Protein AF-A0A936MD36-F1 (afdb_monomer_lite)

Foldseek 3Di:
DDDDDDDPVRVVVVCVVVVVVCCVVEVVSQPDAFQDDPPQADPVDRHSRSVVVVVVVVVVVVDDPDDDDDDDPD

Structure (mmCIF, N/CA/C/O backbone):
data_AF-A0A936MD36-F1
#
_entry.id   AF-A0A936MD36-F1
#
loop_
_atom_site.group_PDB
_atom_site.id
_atom_site.type_symbol
_atom_site.label_atom_id
_atom_site.label_alt_id
_atom_site.label_comp_id
_atom_site.label_asym_id
_atom_site.label_entity_id
_atom_site.label_seq_id
_atom_site.pdbx_PDB_ins_code
_atom_site.Cartn_x
_atom_site.Cartn_y
_atom_site.Cartn_z
_atom_site.occupancy
_atom_site.B_iso_or_equiv
_atom_site.auth_seq_id
_atom_site.auth_comp_id
_atom_site.auth_asym_id
_atom_site.auth_atom_id
_atom_site.pdbx_PDB_model_num
ATOM 1 N N . MET A 1 1 ? 11.407 14.884 -27.895 1.00 56.69 1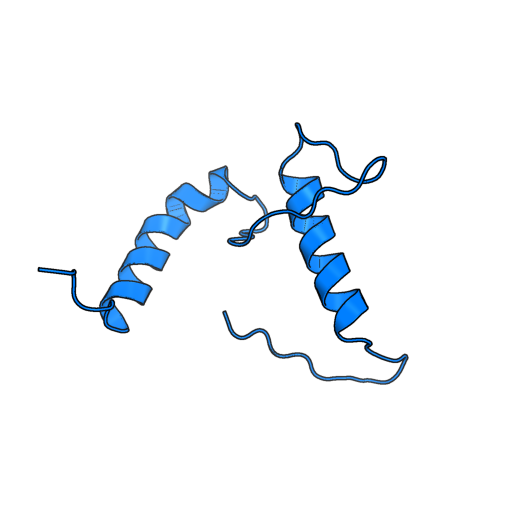 MET A N 1
ATOM 2 C CA . MET A 1 1 ? 10.577 13.728 -28.297 1.00 56.69 1 MET A CA 1
ATOM 3 C C . MET A 1 1 ? 10.147 13.030 -27.016 1.00 56.69 1 MET A C 1
ATOM 5 O O . MET A 1 1 ? 11.043 12.738 -26.231 1.00 56.69 1 MET A O 1
ATOM 9 N N . PRO A 1 2 ? 8.848 12.838 -26.736 1.00 60.53 2 PRO A N 1
ATOM 10 C CA . PRO A 1 2 ? 8.439 11.993 -25.619 1.00 60.53 2 PRO A CA 1
ATOM 11 C C . PRO A 1 2 ? 8.849 10.545 -25.911 1.00 60.53 2 PRO A C 1
ATOM 13 O O . PRO A 1 2 ? 8.842 10.118 -27.067 1.00 60.53 2 PRO A O 1
ATOM 16 N N . THR A 1 3 ? 9.258 9.815 -24.880 1.00 59.03 3 THR A N 1
ATOM 17 C CA . THR A 1 3 ? 9.561 8.388 -24.988 1.00 59.03 3 THR A CA 1
ATOM 18 C C . THR A 1 3 ? 8.295 7.620 -25.383 1.00 59.03 3 THR A C 1
ATOM 20 O O . THR A 1 3 ? 7.212 7.935 -24.879 1.00 59.03 3 THR A O 1
ATOM 23 N N . PRO A 1 4 ? 8.389 6.642 -26.303 1.00 62.78 4 PRO A N 1
ATOM 24 C CA . PRO A 1 4 ? 7.252 5.793 -26.624 1.00 62.78 4 PRO A CA 1
ATOM 25 C C . PRO A 1 4 ? 6.817 5.014 -25.371 1.00 62.78 4 PRO A C 1
ATOM 27 O O . PRO A 1 4 ? 7.664 4.700 -24.528 1.00 62.78 4 PRO A O 1
ATOM 30 N N . PRO A 1 5 ? 5.514 4.716 -25.220 1.00 67.38 5 PRO A N 1
ATOM 31 C CA . PRO A 1 5 ? 5.038 3.913 -24.105 1.00 67.38 5 PRO A CA 1
ATOM 32 C C . PRO A 1 5 ? 5.734 2.543 -24.113 1.00 67.38 5 PRO A C 1
ATOM 34 O O . PRO A 1 5 ? 6.012 2.005 -25.192 1.00 67.38 5 PRO A O 1
ATOM 37 N N . PRO A 1 6 ? 6.035 1.982 -22.932 1.00 65.06 6 PRO A N 1
ATOM 38 C CA . PRO A 1 6 ? 6.722 0.705 -22.837 1.00 65.06 6 PRO A CA 1
ATOM 39 C C . PRO A 1 6 ? 5.896 -0.392 -23.516 1.00 65.06 6 PRO A C 1
ATOM 41 O O . PRO A 1 6 ? 4.677 -0.479 -23.359 1.00 65.06 6 PRO A O 1
ATOM 44 N N . THR A 1 7 ? 6.568 -1.228 -24.302 1.00 72.00 7 THR A N 1
ATOM 45 C CA . THR A 1 7 ? 5.982 -2.442 -24.873 1.00 72.00 7 THR A CA 1
ATOM 46 C C . THR A 1 7 ? 5.860 -3.509 -23.781 1.00 72.00 7 THR A C 1
ATOM 48 O O . THR A 1 7 ? 6.622 -3.495 -22.816 1.00 72.00 7 THR A O 1
ATOM 51 N N . GLN A 1 8 ? 4.926 -4.460 -23.923 1.00 67.00 8 GLN A N 1
ATOM 52 C CA . GLN A 1 8 ? 4.745 -5.542 -22.937 1.00 67.00 8 GLN A CA 1
ATOM 53 C C . GLN A 1 8 ? 6.057 -6.268 -22.555 1.00 67.00 8 GLN A C 1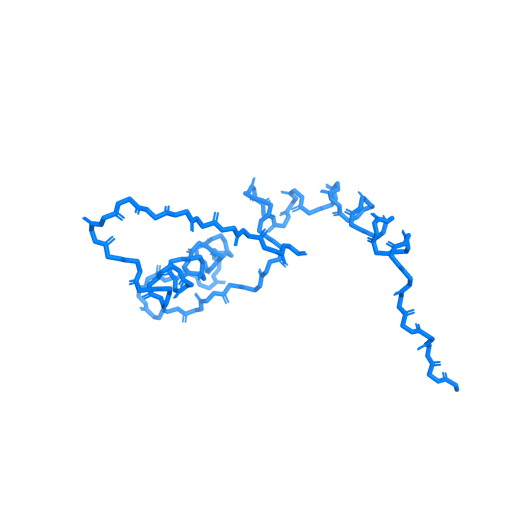
A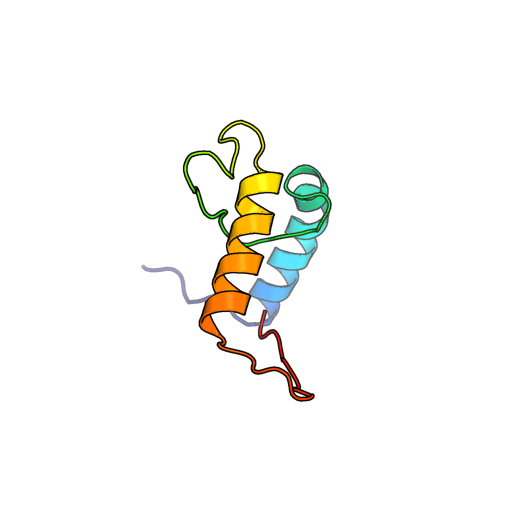TOM 55 O O . GLN A 1 8 ? 6.263 -6.480 -21.361 1.00 67.00 8 GLN A O 1
ATOM 60 N N . PRO A 1 9 ? 6.985 -6.578 -23.491 1.00 71.00 9 PRO A N 1
ATOM 61 C CA 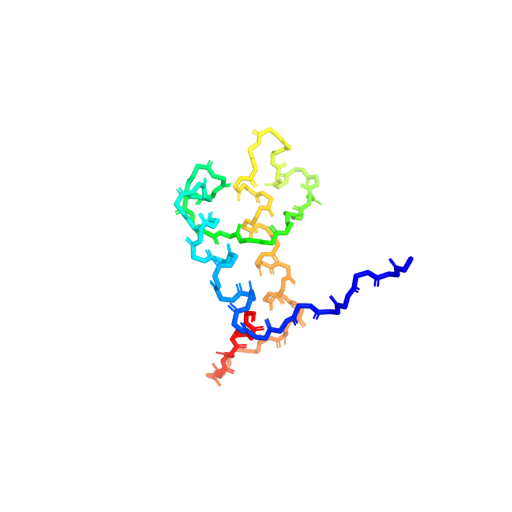. PRO A 1 9 ? 8.287 -7.153 -23.144 1.00 71.00 9 PRO A CA 1
ATOM 62 C C . PRO A 1 9 ? 9.119 -6.274 -22.201 1.00 71.00 9 PRO A C 1
ATOM 64 O O . PRO A 1 9 ? 9.700 -6.788 -21.252 1.00 71.00 9 PRO A O 1
ATOM 67 N N . GLY A 1 10 ? 9.128 -4.954 -22.418 1.00 79.06 10 GLY A N 1
ATOM 68 C CA . GLY A 1 10 ? 9.891 -4.020 -21.587 1.00 79.06 10 GLY A CA 1
ATOM 69 C C . GLY A 1 10 ? 9.322 -3.863 -20.175 1.00 79.06 10 GLY A C 1
ATOM 70 O O . GLY A 1 10 ? 10.070 -3.609 -19.239 1.00 79.06 10 GLY A O 1
ATOM 71 N N . VAL A 1 11 ? 8.011 -4.061 -20.000 1.00 79.69 11 VAL A N 1
ATOM 72 C CA . VAL A 1 11 ? 7.393 -4.102 -18.666 1.00 79.69 11 VAL A CA 1
ATOM 73 C C . VAL A 1 11 ? 7.829 -5.365 -17.921 1.00 79.69 11 VAL A C 1
ATOM 75 O O . VAL A 1 11 ? 8.252 -5.276 -16.776 1.00 79.69 11 VAL A O 1
ATOM 78 N N . VAL A 1 12 ? 7.791 -6.533 -18.570 1.00 81.25 12 VAL A N 1
ATOM 79 C CA . VAL A 1 12 ? 8.184 -7.806 -17.938 1.00 81.25 12 VAL A CA 1
ATOM 80 C C . VAL A 1 12 ? 9.643 -7.784 -17.479 1.00 81.25 12 VAL A C 1
ATOM 82 O O . VAL A 1 12 ? 9.936 -8.179 -16.354 1.00 81.25 12 VAL A O 1
ATOM 85 N N . GLU A 1 13 ? 10.552 -7.299 -18.324 1.00 81.88 13 GLU A N 1
ATOM 86 C CA . GLU A 1 13 ? 11.978 -7.188 -17.992 1.00 81.88 13 GLU A CA 1
ATOM 87 C C . GLU A 1 13 ? 12.211 -6.242 -16.806 1.00 81.88 13 GLU A C 1
ATOM 89 O O . GLU A 1 13 ? 12.869 -6.623 -15.842 1.00 81.88 13 GLU A O 1
ATOM 94 N N . PHE A 1 14 ? 11.552 -5.079 -16.803 1.00 80.12 14 PHE A N 1
ATOM 95 C CA . PHE A 1 14 ? 11.609 -4.130 -15.691 1.00 80.12 14 PHE A CA 1
ATOM 96 C C . PHE A 1 14 ? 11.149 -4.739 -14.357 1.00 80.12 14 PHE A C 1
ATOM 98 O O . PHE A 1 14 ? 11.812 -4.562 -13.336 1.00 80.12 14 PHE A O 1
ATOM 105 N N . TYR A 1 15 ? 10.029 -5.470 -14.342 1.00 77.19 15 TYR A N 1
ATOM 106 C CA . TYR A 1 15 ? 9.544 -6.119 -13.119 1.00 77.19 15 TYR A CA 1
ATOM 107 C C . TYR A 1 15 ? 10.478 -7.240 -12.652 1.00 77.19 15 TYR A C 1
ATOM 109 O O . TYR A 1 15 ? 10.690 -7.380 -11.447 1.00 77.19 15 TYR A O 1
ATOM 117 N N . ASN A 1 16 ? 11.067 -8.011 -13.569 1.00 80.00 16 ASN A N 1
ATOM 118 C CA . ASN A 1 16 ? 12.027 -9.060 -13.220 1.00 80.00 16 ASN A CA 1
ATOM 119 C C . ASN A 1 16 ? 13.285 -8.479 -12.566 1.00 80.00 16 ASN A C 1
ATOM 121 O O . ASN A 1 16 ? 13.690 -8.960 -11.510 1.00 80.00 16 ASN A O 1
ATOM 125 N N . GLU A 1 17 ? 13.859 -7.426 -13.149 1.00 81.12 17 GLU A N 1
ATOM 126 C CA . GLU A 1 17 ? 15.028 -6.741 -12.585 1.00 81.12 17 GLU A CA 1
ATOM 127 C C . GLU A 1 17 ? 14.704 -6.097 -11.231 1.00 81.12 17 GLU A C 1
ATOM 129 O O . GLU A 1 17 ? 15.455 -6.241 -10.269 1.00 81.12 17 GLU A O 1
ATOM 134 N N . ALA A 1 18 ? 13.545 -5.443 -11.112 1.00 74.62 18 ALA A N 1
ATOM 135 C CA . ALA A 1 18 ? 13.146 -4.774 -9.879 1.00 74.62 18 ALA A CA 1
ATOM 136 C C . ALA A 1 18 ? 12.820 -5.747 -8.734 1.00 74.62 18 ALA A C 1
ATOM 138 O O . ALA A 1 18 ? 12.901 -5.352 -7.571 1.00 74.62 18 ALA A O 1
ATOM 139 N N . THR A 1 19 ? 12.440 -6.996 -9.031 1.00 71.81 19 THR A N 1
ATOM 140 C CA . THR A 1 19 ? 11.984 -7.981 -8.031 1.00 71.81 19 THR A CA 1
ATOM 141 C C . THR A 1 19 ? 13.059 -8.307 -6.996 1.00 71.81 19 THR A C 1
ATOM 143 O O . THR A 1 19 ? 12.739 -8.433 -5.809 1.00 71.81 19 THR A O 1
ATOM 146 N N . GLU A 1 20 ? 14.321 -8.426 -7.417 1.00 69.44 20 GLU A N 1
ATOM 147 C CA . GLU A 1 20 ? 15.430 -8.786 -6.526 1.00 69.44 20 GLU A CA 1
ATOM 148 C C . GLU A 1 20 ? 15.688 -7.680 -5.487 1.00 69.44 20 GLU A C 1
ATOM 150 O O . GLU A 1 20 ? 15.781 -7.948 -4.286 1.00 69.44 20 GLU A O 1
ATOM 155 N N . ASP A 1 21 ? 15.644 -6.422 -5.925 1.00 66.88 21 ASP A N 1
ATOM 156 C CA . ASP A 1 21 ? 1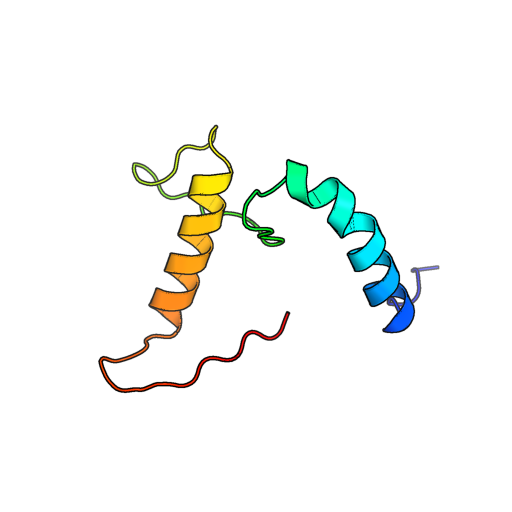5.784 -5.256 -5.052 1.00 66.88 21 ASP A CA 1
ATOM 157 C C . ASP A 1 21 ? 14.523 -4.994 -4.207 1.00 66.88 21 ASP A C 1
ATOM 159 O O . ASP A 1 21 ? 14.605 -4.493 -3.079 1.00 66.88 21 ASP A O 1
ATOM 163 N N . TYR A 1 22 ? 13.334 -5.362 -4.696 1.00 67.31 22 TYR A N 1
ATOM 164 C CA . TYR A 1 22 ? 12.068 -5.070 -4.017 1.00 67.31 22 TYR A CA 1
ATOM 165 C C . TYR A 1 22 ? 11.845 -5.864 -2.733 1.00 67.31 22 TYR A C 1
ATOM 167 O O . TYR A 1 22 ? 11.107 -5.406 -1.858 1.00 67.31 22 TYR A O 1
ATOM 175 N N . HIS A 1 23 ? 12.506 -7.009 -2.560 1.00 68.62 23 HIS A N 1
ATOM 176 C CA . HIS A 1 23 ? 12.435 -7.767 -1.308 1.00 68.62 23 HIS A CA 1
ATOM 177 C C . HIS A 1 23 ? 12.937 -6.939 -0.105 1.00 68.62 23 HIS A C 1
ATOM 179 O O . HIS A 1 23 ? 12.461 -7.088 1.022 1.00 68.62 23 HIS A O 1
ATOM 185 N N . PHE A 1 24 ? 13.841 -5.981 -0.344 1.00 71.06 24 PHE A N 1
ATOM 186 C CA . PHE A 1 24 ? 14.255 -4.997 0.658 1.00 71.06 24 PHE A CA 1
ATOM 187 C C . PHE A 1 24 ? 13.166 -3.939 0.942 1.00 71.06 24 PHE A C 1
ATOM 189 O O . PHE A 1 24 ? 13.073 -3.374 2.041 1.00 71.06 24 PHE A O 1
ATOM 196 N N . TRP A 1 25 ? 12.311 -3.662 -0.044 1.00 64.94 25 TRP A N 1
ATOM 197 C CA . TRP A 1 25 ? 11.253 -2.653 0.006 1.00 64.94 25 TRP A CA 1
ATOM 198 C C . TRP A 1 25 ? 9.897 -3.177 0.513 1.00 64.94 25 TRP A C 1
ATOM 200 O O . TRP A 1 25 ? 9.100 -2.415 1.056 1.00 64.94 25 TRP A O 1
ATOM 210 N N . SER A 1 26 ? 9.619 -4.470 0.448 1.00 69.94 26 SER A N 1
ATOM 211 C CA . SER A 1 26 ? 8.461 -5.063 1.118 1.00 69.94 26 SER A CA 1
ATOM 212 C C . SER A 1 26 ? 8.703 -6.550 1.296 1.00 69.94 26 SER A C 1
ATOM 214 O O . SER A 1 26 ? 8.915 -7.254 0.314 1.00 69.94 26 SER A O 1
ATOM 216 N N . LYS A 1 27 ? 8.622 -7.044 2.535 1.00 74.88 27 LYS A N 1
ATOM 217 C CA . LYS A 1 27 ? 8.727 -8.489 2.798 1.00 74.88 27 LYS A CA 1
ATOM 218 C C . LYS A 1 27 ? 7.604 -9.289 2.133 1.00 74.88 27 LYS A C 1
ATOM 220 O O . LYS A 1 27 ? 7.802 -10.447 1.795 1.00 74.88 27 LYS A O 1
ATOM 225 N N . ASP A 1 28 ? 6.459 -8.642 1.927 1.00 75.69 28 ASP A N 1
ATOM 226 C CA . ASP A 1 28 ? 5.273 -9.217 1.295 1.00 75.69 28 ASP A CA 1
ATOM 227 C C . ASP A 1 28 ? 5.179 -8.844 -0.202 1.00 75.69 28 ASP A C 1
ATOM 229 O O . ASP A 1 28 ? 4.130 -9.022 -0.812 1.00 75.69 28 ASP A O 1
ATOM 233 N N . TYR A 1 29 ? 6.247 -8.281 -0.790 1.00 76.94 29 TYR A N 1
ATOM 234 C CA . TYR A 1 29 ? 6.320 -7.859 -2.198 1.00 76.94 29 TYR A CA 1
ATOM 235 C C . TYR A 1 29 ? 5.210 -6.888 -2.651 1.00 76.94 29 TYR A C 1
ATOM 237 O O . TYR A 1 29 ? 4.876 -6.824 -3.832 1.00 76.94 29 TYR A O 1
ATOM 245 N N . ASN A 1 30 ? 4.649 -6.078 -1.743 1.00 80.88 30 ASN A N 1
ATOM 246 C CA . ASN A 1 30 ? 3.674 -5.054 -2.132 1.00 80.88 30 ASN A CA 1
ATOM 247 C C . ASN A 1 30 ? 4.365 -3.973 -2.978 1.00 80.88 30 ASN A C 1
ATOM 249 O O . ASN A 1 30 ? 5.176 -3.213 -2.450 1.00 80.88 30 ASN A O 1
ATOM 253 N N . MET A 1 31 ? 4.001 -3.868 -4.257 1.00 83.75 31 MET A N 1
ATOM 254 C CA . MET A 1 31 ? 4.557 -2.886 -5.207 1.00 83.75 31 MET A CA 1
ATOM 255 C C . MET A 1 31 ? 3.700 -1.618 -5.362 1.00 83.75 31 MET A C 1
ATOM 257 O O . MET A 1 31 ? 3.923 -0.806 -6.258 1.00 83.75 31 MET A O 1
ATOM 261 N N . HIS A 1 32 ? 2.709 -1.428 -4.491 1.00 85.75 32 HIS A N 1
ATOM 262 C CA . HIS A 1 32 ? 1.824 -0.263 -4.489 1.00 85.75 32 HIS A CA 1
ATOM 263 C C . HIS A 1 32 ? 2.152 0.698 -3.336 1.00 85.75 32 HIS A C 1
ATOM 265 O O . HIS A 1 32 ? 2.826 0.354 -2.365 1.00 85.75 32 HIS A O 1
ATOM 271 N N . PHE A 1 33 ? 1.617 1.919 -3.395 1.00 88.38 33 PHE A N 1
ATOM 272 C CA . PHE A 1 33 ? 1.762 2.880 -2.301 1.00 88.38 33 PHE A CA 1
ATOM 273 C C . PHE A 1 33 ? 0.986 2.461 -1.050 1.00 88.38 33 PHE A C 1
ATOM 275 O O . PHE A 1 33 ? -0.079 1.846 -1.123 1.00 88.38 33 PHE A O 1
ATOM 282 N N . GLY A 1 34 ? 1.507 2.836 0.117 1.00 88.75 34 GLY A N 1
ATOM 283 C CA . GLY A 1 34 ? 0.823 2.628 1.386 1.00 88.75 34 GLY A CA 1
ATOM 284 C C . GLY A 1 34 ? -0.291 3.648 1.635 1.00 88.75 34 GLY A C 1
ATOM 285 O O . GLY A 1 34 ? -0.275 4.760 1.109 1.00 88.75 34 GLY A O 1
ATOM 286 N N . TYR A 1 35 ? -1.246 3.284 2.487 1.00 89.44 35 TYR A N 1
ATOM 287 C CA . TYR A 1 35 ? -2.318 4.160 2.944 1.00 89.44 35 TYR A CA 1
ATOM 288 C C . TYR A 1 35 ? -2.021 4.646 4.363 1.00 89.44 35 TYR A C 1
ATOM 290 O O . TYR A 1 35 ? -1.949 3.839 5.285 1.00 89.44 35 TYR A O 1
ATOM 298 N N . TYR A 1 36 ? -1.845 5.956 4.555 1.00 90.69 36 TYR A N 1
ATOM 299 C CA . TYR A 1 36 ? -1.672 6.521 5.895 1.00 90.69 36 TYR A CA 1
ATOM 300 C C . TYR A 1 36 ? -3.029 6.716 6.570 1.00 90.69 36 TYR A C 1
ATOM 302 O O . TYR A 1 36 ? -3.904 7.408 6.050 1.00 90.69 36 TYR A O 1
ATOM 310 N N . LEU A 1 37 ? -3.177 6.152 7.764 1.00 87.69 37 LEU A N 1
ATOM 311 C CA . LEU A 1 37 ? -4.329 6.369 8.622 1.00 87.69 37 LEU A CA 1
ATOM 312 C C . LEU A 1 37 ? -3.846 6.688 10.045 1.00 87.69 37 LEU A C 1
ATOM 314 O O . LEU A 1 37 ? -3.175 5.846 10.662 1.00 87.69 37 LEU A O 1
ATOM 318 N N . PRO A 1 38 ? -4.189 7.871 10.594 1.00 85.19 38 PRO A N 1
ATOM 319 C CA . PRO A 1 38 ? -3.814 8.233 11.953 1.00 85.19 38 PRO A CA 1
ATOM 320 C C . PRO A 1 38 ? -4.212 7.140 12.948 1.00 85.19 38 PRO A C 1
ATOM 322 O O . PRO A 1 38 ? -5.302 6.576 12.856 1.00 85.19 38 PRO A O 1
ATOM 325 N N . LEU A 1 39 ? -3.321 6.840 13.896 1.00 83.81 39 LEU A N 1
ATOM 326 C CA . LEU A 1 39 ? -3.516 5.857 14.975 1.00 83.81 39 LEU A CA 1
ATOM 327 C C . LEU A 1 39 ? -3.603 4.378 14.547 1.00 83.81 39 LEU A C 1
ATOM 329 O O . LEU A 1 39 ? -3.645 3.511 15.417 1.00 83.81 39 LEU A O 1
ATOM 333 N N . ARG A 1 40 ? -3.595 4.060 13.245 1.00 79.19 40 ARG A N 1
ATOM 334 C CA . ARG A 1 40 ? -3.513 2.674 12.741 1.00 79.19 40 ARG A CA 1
ATOM 335 C C . ARG A 1 40 ? -2.211 2.357 12.031 1.00 79.19 40 ARG A C 1
ATOM 337 O O . ARG A 1 40 ? -1.728 1.234 12.127 1.00 79.19 40 ARG A O 1
ATOM 344 N N . THR A 1 41 ? -1.639 3.336 11.343 1.00 83.94 41 THR A N 1
ATOM 345 C CA . THR A 1 41 ? -0.377 3.166 10.624 1.00 83.94 41 THR A CA 1
ATOM 346 C C . THR A 1 41 ? 0.731 3.955 11.292 1.00 83.94 41 THR A C 1
ATOM 348 O O . THR A 1 41 ? 0.496 5.048 11.808 1.00 83.94 41 THR A O 1
ATOM 351 N N . ASN A 1 42 ? 1.945 3.415 11.266 1.00 81.25 42 ASN A N 1
ATOM 352 C CA . ASN A 1 42 ? 3.129 4.111 11.742 1.00 81.25 42 ASN A CA 1
ATOM 353 C C . ASN A 1 42 ? 3.914 4.609 10.514 1.00 81.25 42 ASN A C 1
ATOM 355 O O . ASN A 1 42 ? 4.365 3.775 9.731 1.00 81.25 42 ASN A O 1
ATOM 359 N N . PRO A 1 43 ? 4.108 5.930 10.339 1.00 74.06 43 PRO A N 1
ATOM 360 C CA . PRO A 1 43 ? 4.788 6.487 9.167 1.00 74.06 43 PRO A CA 1
ATOM 361 C C . PRO A 1 43 ? 6.261 6.061 9.064 1.00 74.06 43 PRO A C 1
ATOM 363 O O . PRO A 1 43 ? 6.836 6.094 7.982 1.00 74.06 43 PRO A O 1
ATOM 366 N N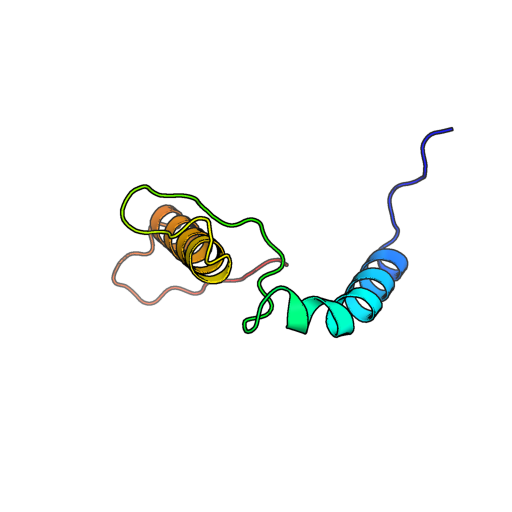 . PHE A 1 44 ? 6.864 5.602 10.164 1.00 79.94 44 PHE A N 1
ATOM 367 C CA . PHE A 1 44 ? 8.210 5.024 10.187 1.00 79.94 44 PHE A CA 1
ATOM 368 C C . PHE A 1 44 ? 8.220 3.509 9.929 1.00 79.94 44 PHE A C 1
ATOM 370 O O . PHE A 1 44 ? 9.286 2.913 9.802 1.00 79.94 44 PHE A O 1
ATOM 377 N N . LYS A 1 45 ? 7.049 2.864 9.854 1.00 81.12 45 LYS A N 1
ATOM 378 C CA . LYS A 1 45 ? 6.893 1.444 9.516 1.00 81.12 45 LYS A CA 1
ATOM 379 C C . LYS A 1 45 ? 6.099 1.306 8.222 1.00 81.12 45 LYS A C 1
ATOM 381 O O . LYS A 1 45 ? 4.880 1.111 8.244 1.00 81.12 45 LYS A O 1
ATOM 386 N N . ARG A 1 46 ? 6.819 1.358 7.102 1.00 81.62 46 ARG A N 1
ATOM 387 C CA . ARG A 1 46 ? 6.284 1.252 5.735 1.00 81.62 46 ARG A CA 1
ATOM 388 C C . ARG A 1 46 ? 5.289 0.098 5.567 1.00 81.62 46 ARG A C 1
ATOM 390 O O . ARG A 1 46 ? 4.193 0.322 5.064 1.00 81.62 46 ARG A O 1
ATOM 397 N N . ASP A 1 47 ? 5.609 -1.085 6.089 1.00 82.62 47 ASP A N 1
ATOM 398 C CA . ASP A 1 47 ? 4.762 -2.283 5.975 1.00 82.62 47 ASP A CA 1
ATOM 399 C C . ASP A 1 47 ? 3.348 -2.084 6.547 1.00 82.62 47 ASP A C 1
ATOM 401 O O . ASP A 1 47 ? 2.376 -2.625 6.024 1.00 82.62 47 ASP A O 1
ATOM 405 N N . THR A 1 48 ? 3.194 -1.255 7.588 1.00 87.00 48 THR A N 1
ATOM 406 C CA . THR A 1 48 ? 1.868 -0.977 8.171 1.00 87.00 48 THR A CA 1
ATOM 407 C C . THR A 1 48 ? 0.979 -0.184 7.221 1.00 87.00 48 THR A C 1
ATOM 409 O O . THR A 1 48 ? -0.224 -0.421 7.161 1.00 87.00 48 THR A O 1
ATOM 412 N N . MET A 1 49 ? 1.568 0.727 6.446 1.00 89.38 49 MET A N 1
ATOM 413 C CA . MET A 1 49 ? 0.841 1.510 5.453 1.00 89.38 49 MET A CA 1
ATOM 414 C C . MET A 1 49 ? 0.520 0.674 4.213 1.00 89.38 49 MET A C 1
ATOM 416 O O . MET A 1 49 ? -0.571 0.807 3.665 1.00 89.38 49 MET A O 1
ATOM 420 N N . LEU A 1 50 ? 1.438 -0.198 3.784 1.00 88.81 50 LEU A N 1
ATOM 421 C CA . LEU A 1 50 ? 1.205 -1.129 2.672 1.00 88.81 50 LEU A CA 1
ATOM 422 C C . LEU A 1 50 ? 0.010 -2.043 2.981 1.00 88.81 50 LEU A C 1
ATOM 424 O O . LEU A 1 50 ? -0.968 -2.066 2.238 1.00 88.81 50 LEU A O 1
ATOM 428 N N . ASN A 1 51 ? 0.009 -2.680 4.150 1.00 88.75 51 ASN A N 1
ATOM 429 C CA . ASN A 1 51 ? -1.088 -3.555 4.560 1.00 88.75 51 ASN A CA 1
ATOM 430 C C . ASN A 1 51 ? -2.422 -2.815 4.765 1.00 88.75 51 ASN A C 1
ATOM 432 O O . ASN A 1 51 ? -3.486 -3.350 4.440 1.00 88.75 51 ASN A O 1
ATOM 436 N N . GLU A 1 52 ? -2.397 -1.570 5.255 1.00 91.88 52 GLU A N 1
ATOM 437 C CA . GLU A 1 52 ? -3.620 -0.766 5.350 1.00 91.88 52 GLU A CA 1
ATOM 438 C C . GLU A 1 52 ? -4.198 -0.460 3.960 1.00 91.88 52 GLU A C 1
ATOM 440 O O . GLU A 1 52 ? -5.419 -0.476 3.811 1.00 91.88 52 GLU A O 1
ATOM 445 N N . MET A 1 53 ? -3.373 -0.262 2.924 1.00 92.38 53 MET A N 1
ATOM 446 C CA . MET A 1 53 ? -3.880 -0.066 1.559 1.00 92.38 53 MET A CA 1
ATOM 447 C C . MET A 1 53 ? -4.684 -1.281 1.077 1.00 92.38 53 MET A C 1
ATOM 449 O O . MET A 1 53 ? -5.822 -1.110 0.638 1.00 92.38 53 MET A O 1
ATOM 453 N N . ASN A 1 54 ? -4.168 -2.502 1.258 1.00 90.12 54 ASN A N 1
ATOM 454 C CA . ASN A 1 54 ? -4.897 -3.732 0.921 1.00 90.12 54 ASN A CA 1
ATOM 455 C C . ASN A 1 54 ? -6.263 -3.777 1.617 1.00 90.12 54 ASN A C 1
ATOM 457 O O . ASN A 1 54 ? -7.304 -3.963 0.983 1.00 90.12 54 ASN A O 1
ATOM 461 N N . ARG A 1 55 ? -6.296 -3.498 2.924 1.00 91.12 55 ARG A N 1
ATOM 462 C CA . ARG A 1 55 ? -7.541 -3.441 3.706 1.00 91.12 55 ARG A CA 1
ATOM 463 C C . ARG A 1 55 ? -8.532 -2.409 3.152 1.00 91.12 55 ARG A C 1
ATOM 465 O O . ARG A 1 55 ? -9.740 -2.653 3.142 1.00 91.12 55 ARG A O 1
ATOM 472 N N . GLN A 1 56 ? -8.046 -1.252 2.710 1.00 93.12 56 GLN A N 1
ATOM 473 C CA . GLN A 1 56 ? -8.867 -0.189 2.134 1.00 93.12 56 GLN A CA 1
ATOM 474 C C . GLN A 1 56 ? -9.452 -0.580 0.767 1.00 93.12 56 GLN A C 1
ATOM 476 O O . GLN A 1 56 ? -10.606 -0.224 0.502 1.00 93.12 56 GLN A O 1
ATOM 481 N N . VAL A 1 57 ? -8.714 -1.330 -0.058 1.00 92.50 57 VAL A N 1
ATOM 482 C CA . VAL A 1 57 ? -9.209 -1.909 -1.320 1.00 92.50 57 VAL A CA 1
ATOM 483 C C . VAL A 1 57 ? -10.301 -2.938 -1.036 1.00 92.50 57 VAL A C 1
ATOM 485 O O . VAL A 1 57 ? -11.429 -2.760 -1.495 1.00 92.50 57 VAL A O 1
ATOM 488 N N . TYR A 1 58 ? -10.036 -3.934 -0.183 1.00 90.19 58 TYR A N 1
ATOM 489 C CA . TYR A 1 58 ? -11.026 -4.956 0.189 1.00 90.19 58 TYR A CA 1
ATOM 490 C C . TYR A 1 58 ? -12.314 -4.355 0.759 1.00 90.19 58 TYR A C 1
ATOM 492 O O . TYR A 1 58 ? -13.414 -4.756 0.382 1.00 90.19 58 TYR A O 1
ATOM 500 N N . LYS A 1 59 ? -12.199 -3.337 1.622 1.00 91.50 59 LYS A N 1
ATOM 501 C CA . LYS A 1 59 ? -13.364 -2.629 2.169 1.00 91.50 59 LYS A CA 1
ATOM 502 C C . LYS A 1 59 ? -14.210 -1.967 1.073 1.00 91.50 59 LYS A C 1
ATOM 504 O O . LYS A 1 59 ? -15.430 -1.923 1.203 1.00 91.50 59 LYS A O 1
ATOM 509 N N . ARG A 1 60 ? -13.582 -1.426 0.024 1.00 93.12 60 ARG A N 1
ATOM 510 C CA . ARG A 1 60 ? -14.265 -0.734 -1.086 1.00 93.12 60 ARG A CA 1
ATOM 511 C C . ARG A 1 60 ? -14.827 -1.685 -2.132 1.00 93.12 60 ARG A C 1
ATOM 513 O O . ARG A 1 60 ? -15.831 -1.338 -2.742 1.00 93.12 60 ARG A O 1
ATOM 520 N N . LEU A 1 61 ? -14.241 -2.873 -2.287 1.00 91.31 61 LEU A N 1
ATOM 521 C CA . LEU A 1 61 ? -14.827 -3.944 -3.096 1.00 91.31 61 LEU A CA 1
ATOM 522 C C . LEU A 1 61 ? -16.215 -4.350 -2.580 1.00 91.31 61 LEU A C 1
ATOM 524 O O . LEU A 1 61 ? -17.018 -4.866 -3.350 1.00 91.31 61 LEU A O 1
ATOM 528 N N . GLY A 1 62 ? -16.514 -4.097 -1.298 1.00 90.25 62 GLY A N 1
ATOM 529 C CA . GLY A 1 62 ? -17.851 -4.308 -0.744 1.00 90.25 62 GLY A CA 1
ATOM 530 C C . GLY A 1 62 ? -18.278 -5.774 -0.788 1.00 90.25 62 GLY A C 1
ATOM 531 O O . GLY A 1 62 ? -19.464 -6.060 -0.957 1.00 90.25 62 GLY A O 1
ATOM 532 N N . LEU A 1 63 ? -17.307 -6.688 -0.672 1.00 87.38 63 LEU A N 1
ATOM 533 C CA . LEU A 1 63 ? -17.550 -8.125 -0.634 1.00 87.38 63 LEU A CA 1
ATOM 534 C C . LEU A 1 63 ? -18.520 -8.420 0.515 1.00 87.38 63 LEU A C 1
ATOM 536 O O . LEU A 1 63 ? -18.288 -8.015 1.655 1.00 87.38 63 LEU A O 1
ATOM 540 N N . LYS A 1 64 ? -19.636 -9.069 0.194 1.00 83.81 64 LYS A N 1
ATOM 541 C CA . LYS A 1 64 ? -20.638 -9.487 1.178 1.00 83.81 64 LYS A CA 1
ATOM 542 C C . LYS A 1 64 ? -20.250 -10.851 1.750 1.00 83.81 64 LYS A C 1
ATOM 544 O O . LYS A 1 64 ? -19.396 -11.533 1.187 1.00 83.81 64 LYS A O 1
ATOM 549 N N . ASP A 1 65 ? -20.936 -11.277 2.809 1.00 83.56 65 ASP A N 1
ATOM 550 C CA . ASP A 1 65 ? -20.741 -12.577 3.475 1.00 83.56 65 ASP A CA 1
ATOM 551 C C . ASP A 1 65 ? -21.264 -13.771 2.644 1.00 83.56 65 ASP A C 1
ATOM 553 O O . ASP A 1 65 ? -21.969 -14.650 3.136 1.00 83.56 65 ASP A O 1
ATOM 557 N N . HIS A 1 66 ? -20.951 -13.802 1.350 1.00 84.69 66 HIS A N 1
ATOM 558 C CA . HIS A 1 66 ? -21.194 -14.926 0.459 1.00 84.69 66 HIS A CA 1
ATOM 559 C C . HIS A 1 66 ? -19.926 -15.233 -0.350 1.00 84.69 66 HIS A C 1
ATOM 561 O O . HIS A 1 66 ? -19.142 -14.319 -0.637 1.00 84.69 66 HIS A O 1
ATOM 567 N N . PRO A 1 67 ? -19.713 -16.498 -0.759 1.00 85.94 67 PRO A N 1
ATOM 568 C CA . PRO A 1 67 ? -18.567 -16.869 -1.579 1.00 85.94 67 PRO A CA 1
ATOM 569 C C . PRO A 1 67 ? -18.461 -15.958 -2.805 1.00 85.94 67 PRO A C 1
ATOM 571 O O . PRO A 1 67 ? -19.439 -15.757 -3.526 1.00 85.94 67 PRO A O 1
ATOM 574 N N . SER A 1 68 ? -17.287 -15.364 -2.999 1.00 87.06 68 SER A N 1
ATOM 575 C CA . SER A 1 68 ? -17.011 -14.406 -4.068 1.00 87.06 68 SER A CA 1
ATOM 576 C C . SER A 1 68 ? -15.639 -14.715 -4.656 1.00 87.06 68 SER A C 1
ATOM 578 O O . SER A 1 68 ? -14.711 -15.038 -3.916 1.00 87.06 68 SER A O 1
ATOM 580 N N . VAL A 1 69 ? -15.512 -14.628 -5.979 1.00 91.19 69 VAL A N 1
ATOM 581 C CA . VAL A 1 69 ? -14.225 -14.768 -6.672 1.00 91.19 69 VAL A CA 1
ATOM 582 C C . VAL A 1 69 ? -13.641 -13.375 -6.867 1.00 91.19 69 VAL A C 1
ATOM 584 O O . VAL A 1 69 ? -14.324 -12.486 -7.373 1.00 91.19 69 VAL A O 1
ATOM 587 N N . VAL A 1 70 ? -12.389 -13.191 -6.459 1.00 89.88 70 VAL A N 1
ATOM 588 C CA . VAL A 1 70 ? -11.640 -11.943 -6.631 1.00 89.88 70 VAL A CA 1
ATOM 589 C C . VAL A 1 70 ? -10.465 -12.227 -7.555 1.00 89.88 70 VAL A C 1
ATOM 591 O O . VAL A 1 70 ? -9.757 -13.213 -7.360 1.00 89.88 70 VAL A O 1
ATOM 594 N N . ALA A 1 71 ? -10.280 -11.375 -8.560 1.00 91.12 71 ALA A N 1
ATOM 595 C CA . ALA A 1 71 ? -9.125 -11.403 -9.446 1.00 91.12 71 ALA A CA 1
ATOM 596 C C . ALA A 1 71 ? -8.317 -10.119 -9.242 1.00 91.12 71 ALA A C 1
ATOM 598 O O . ALA A 1 71 ? -8.887 -9.027 -9.265 1.00 91.12 71 ALA A O 1
ATOM 599 N N . ASP A 1 72 ? -7.012 -10.273 -9.036 1.00 87.19 72 ASP A N 1
ATOM 600 C CA . ASP A 1 72 ? -6.050 -9.174 -9.027 1.00 87.19 72 ASP A CA 1
ATOM 601 C C . ASP A 1 72 ? -5.460 -9.029 -10.436 1.00 87.19 72 ASP A C 1
ATOM 603 O O . ASP A 1 72 ? -5.060 -10.021 -11.049 1.00 87.19 72 ASP A O 1
ATOM 607 N N . LEU A 1 73 ? -5.478 -7.812 -10.974 1.00 86.88 73 LEU A N 1
ATOM 608 C CA . LEU A 1 73 ? -5.075 -7.497 -12.347 1.00 86.88 73 LEU A CA 1
ATOM 609 C C . LEU A 1 73 ? -3.801 -6.651 -12.315 1.00 86.88 73 LEU A C 1
ATOM 611 O O . LEU A 1 73 ? -3.844 -5.486 -12.709 1.00 86.88 73 LEU A O 1
ATOM 615 N N . GLY A 1 74 ? -2.734 -7.263 -11.787 1.00 74.00 74 GLY A N 1
ATOM 616 C CA . GLY A 1 74 ? -1.411 -6.668 -11.557 1.00 74.00 74 GLY A CA 1
ATOM 617 C C . GLY A 1 74 ? -0.936 -5.702 -12.633 1.00 74.00 74 GLY A C 1
ATOM 618 O O . GLY A 1 74 ? -0.996 -6.070 -13.829 1.00 74.00 74 GLY A O 1
#

pLDDT: mean 80.76, std 9.35, range [56.69, 93.12]

Sequence (74 aa):
MPTPPPTQPGVVEFYNEATEDYHFWSKDYNMHFGYYLPLRTNPFKRDTMLNEMNRQVYKRLGLKDHPSVVADLG

Radius of gyration: 16.16 Å; chains: 1; bounding box: 37×31×43 Å

Secondary structure (DSSP, 8-state):
-PPPPPPHHHHHHHHHHHHHHHHHH-TT---SPPPP-TTT--TT-HHHHHHHHHHHHHHHHT--SS--------